Protein AF-A0A497JI78-F1 (afdb_monomer_lite)

Secondary structure (DSSP, 8-state):
-GGGTTTTT--EE-TTSPTTSHHHHHHHHHHHHHTT--SSEEEEETTSTT--EEE-SSHHHHHHHHHHHHHHHHHT-

Foldseek 3Di:
DQVCCVVVVAQEFDLPDDPPDPVVVVRVVVSCVVVVPDQWAKYAYHVDPPGIDTHHPDPVVSVVRVVVVVVVSVVVD

Organism: NCBI:txid3101447

Sequence (77 aa):
IFAASKKLGLPYTSEKAGYGSVALAKELAKAFKEFSLDVEGIIVTLGHEEGVFSWAESIERASKIIISTLEKAKELL

Radius of gyration: 12.22 Å; chains: 1; bounding box: 24×29×26 Å

pLDDT: mean 88.94, std 7.99, range [56.59, 97.81]

Structure (mmCIF, N/CA/C/O backbone):
data_AF-A0A497JI78-F1
#
_entry.id   AF-A0A497JI78-F1
#
loop_
_atom_site.group_PDB
_atom_site.id
_atom_site.type_symbol
_atom_site.label_atom_id
_atom_site.label_alt_id
_atom_site.label_comp_id
_atom_site.label_asym_id
_atom_site.label_entity_id
_atom_site.label_seq_id
_atom_site.pdbx_PDB_ins_code
_atom_site.Cartn_x
_atom_site.Cartn_y
_atom_site.Cartn_z
_atom_site.occupancy
_atom_site.B_iso_or_equiv
_atom_site.auth_seq_id
_atom_site.auth_comp_id
_atom_site.auth_asym_id
_atom_site.auth_atom_id
_atom_site.pdbx_PDB_model_num
ATOM 1 N N . ILE A 1 1 ? 3.398 -7.425 6.165 1.00 87.62 1 ILE A N 1
ATOM 2 C CA . ILE A 1 1 ? 2.541 -6.906 5.067 1.00 87.62 1 ILE A CA 1
ATOM 3 C C . ILE A 1 1 ? 3.183 -7.158 3.710 1.00 87.62 1 ILE A C 1
ATOM 5 O O . ILE A 1 1 ? 2.644 -7.966 2.970 1.00 87.62 1 ILE A O 1
ATOM 9 N N . PHE A 1 2 ? 4.342 -6.558 3.409 1.00 88.19 2 PHE A N 1
ATOM 10 C CA . PHE A 1 2 ? 5.012 -6.668 2.103 1.00 88.19 2 PHE A CA 1
ATOM 11 C C . PHE A 1 2 ? 5.109 -8.105 1.553 1.00 88.19 2 PHE A C 1
ATOM 13 O O . PHE A 1 2 ? 4.615 -8.372 0.461 1.00 88.19 2 PHE A O 1
ATOM 20 N N . ALA A 1 3 ? 5.625 -9.054 2.343 1.00 87.75 3 ALA A N 1
ATOM 21 C CA . ALA A 1 3 ? 5.764 -10.460 1.936 1.00 87.75 3 ALA A CA 1
ATOM 22 C C . ALA A 1 3 ? 4.434 -11.157 1.572 1.00 87.75 3 ALA A C 1
ATOM 24 O O . ALA A 1 3 ? 4.420 -12.091 0.777 1.00 87.75 3 ALA A O 1
ATOM 25 N N . ALA A 1 4 ? 3.310 -10.695 2.126 1.00 91.81 4 ALA A N 1
ATOM 26 C CA . ALA A 1 4 ? 1.978 -11.231 1.851 1.00 91.81 4 ALA A CA 1
ATOM 27 C C . ALA A 1 4 ? 1.168 -10.361 0.870 1.00 91.81 4 ALA A C 1
ATOM 29 O O . ALA A 1 4 ? 0.035 -10.712 0.554 1.00 91.81 4 ALA A O 1
ATOM 30 N N . SER A 1 5 ? 1.722 -9.245 0.375 1.00 90.31 5 SER A N 1
ATOM 31 C CA . SER A 1 5 ? 1.016 -8.227 -0.427 1.00 90.31 5 SER A CA 1
ATOM 32 C C . SER A 1 5 ? 0.230 -8.806 -1.603 1.00 90.31 5 SER A C 1
ATOM 34 O O . SER A 1 5 ? -0.946 -8.491 -1.771 1.00 90.31 5 SER A O 1
ATOM 36 N N . LYS A 1 6 ? 0.848 -9.717 -2.364 1.00 89.31 6 LYS A N 1
ATOM 37 C CA . LYS A 1 6 ? 0.214 -10.399 -3.499 1.00 89.31 6 LYS A CA 1
ATOM 38 C C . LYS A 1 6 ? -0.951 -11.296 -3.073 1.00 89.31 6 LYS A C 1
ATOM 40 O O . LYS A 1 6 ? -1.974 -11.304 -3.746 1.00 89.31 6 LYS A O 1
ATOM 45 N N . LYS A 1 7 ? -0.816 -12.033 -1.962 1.00 92.50 7 LYS A N 1
ATOM 46 C CA . LYS A 1 7 ? -1.902 -12.874 -1.417 1.00 92.50 7 LYS A CA 1
ATOM 47 C C . LYS A 1 7 ? -3.050 -12.025 -0.862 1.00 92.50 7 LYS A C 1
ATOM 49 O O . LYS A 1 7 ? -4.200 -12.428 -0.956 1.00 92.50 7 LYS A O 1
ATOM 54 N N . LEU A 1 8 ? -2.729 -10.856 -0.310 1.00 92.50 8 LEU A N 1
ATOM 55 C CA . LEU A 1 8 ? -3.693 -9.876 0.193 1.00 92.50 8 LEU A CA 1
ATOM 56 C C . LEU A 1 8 ? -4.361 -9.047 -0.916 1.00 92.50 8 LEU A C 1
ATOM 58 O O . LEU A 1 8 ? -5.292 -8.305 -0.618 1.00 92.50 8 LEU A O 1
ATOM 62 N N . GLY A 1 9 ? -3.888 -9.137 -2.164 1.00 92.50 9 GLY A N 1
ATOM 63 C CA . GLY A 1 9 ? -4.404 -8.339 -3.277 1.00 92.50 9 GLY A CA 1
ATOM 64 C C . GLY A 1 9 ? -4.196 -6.833 -3.093 1.00 92.50 9 GLY A C 1
ATOM 65 O O . GLY A 1 9 ? -5.030 -6.050 -3.539 1.00 92.50 9 GLY A O 1
ATOM 66 N N . LEU A 1 10 ? -3.126 -6.420 -2.402 1.00 92.19 10 LEU A N 1
ATOM 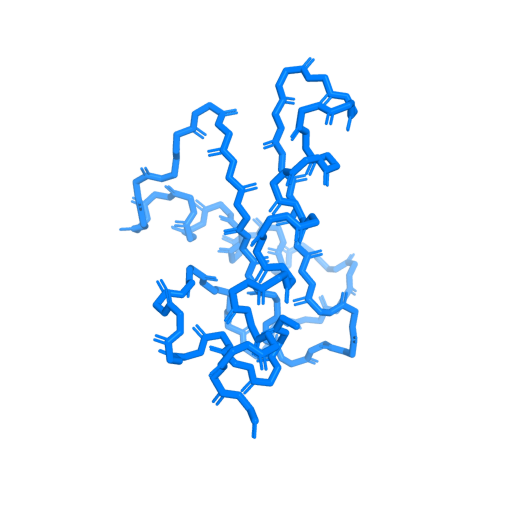67 C CA . LEU A 1 10 ? -2.889 -5.002 -2.135 1.00 92.19 10 LEU A CA 1
ATOM 68 C C . LEU A 1 10 ? -2.483 -4.247 -3.415 1.00 92.19 10 LEU A C 1
ATOM 70 O O . LEU A 1 10 ? -1.693 -4.777 -4.203 1.00 92.19 10 LEU A O 1
ATOM 74 N N . PRO A 1 11 ? -2.951 -2.996 -3.587 1.00 92.69 11 PRO A N 1
ATOM 75 C CA . PRO A 1 11 ? -2.440 -2.070 -4.593 1.00 92.69 11 PRO A CA 1
ATOM 76 C C . PRO A 1 11 ? -0.920 -1.926 -4.501 1.00 92.69 11 PRO A C 1
ATOM 78 O O . PRO A 1 11 ? -0.350 -2.024 -3.407 1.00 92.69 11 PRO A O 1
ATOM 81 N N . TYR A 1 12 ? -0.260 -1.623 -5.622 1.00 91.44 12 TYR A N 1
ATOM 82 C CA . TYR A 1 12 ? 1.193 -1.472 -5.643 1.00 91.44 12 TYR A CA 1
ATOM 83 C C . TYR A 1 12 ? 1.719 -0.459 -6.670 1.00 91.44 12 TYR A C 1
ATOM 85 O O . TYR A 1 12 ? 1.055 -0.158 -7.660 1.00 91.44 12 TYR A O 1
ATOM 93 N N . THR A 1 13 ? 2.935 0.049 -6.446 1.00 89.06 13 THR A N 1
ATOM 94 C CA . THR A 1 13 ? 3.709 0.827 -7.436 1.00 89.06 13 THR A CA 1
ATOM 95 C C . THR A 1 13 ? 4.696 -0.054 -8.204 1.00 89.06 13 THR A C 1
ATOM 97 O O . THR A 1 13 ? 5.043 -1.144 -7.756 1.00 89.06 13 THR A O 1
ATOM 100 N N . SER A 1 14 ? 5.198 0.426 -9.345 1.00 84.44 14 SER A N 1
ATOM 10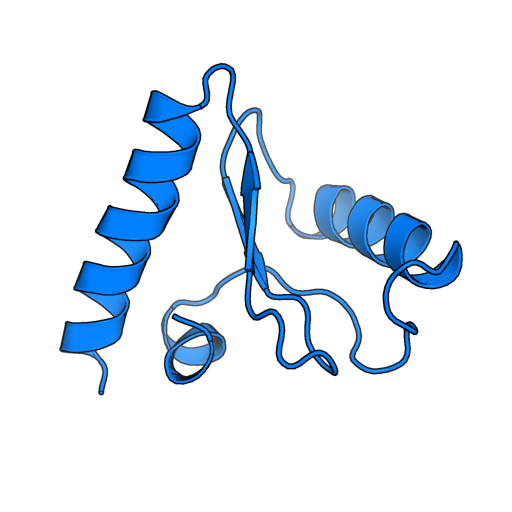1 C CA . SER A 1 14 ? 6.293 -0.227 -10.079 1.00 84.44 14 SER A CA 1
ATOM 102 C C . SER A 1 14 ? 7.609 -0.262 -9.287 1.00 84.44 14 SER A C 1
ATOM 104 O O . SER A 1 14 ? 7.962 0.713 -8.629 1.00 84.44 14 SER A O 1
ATOM 106 N N . GLU A 1 15 ? 8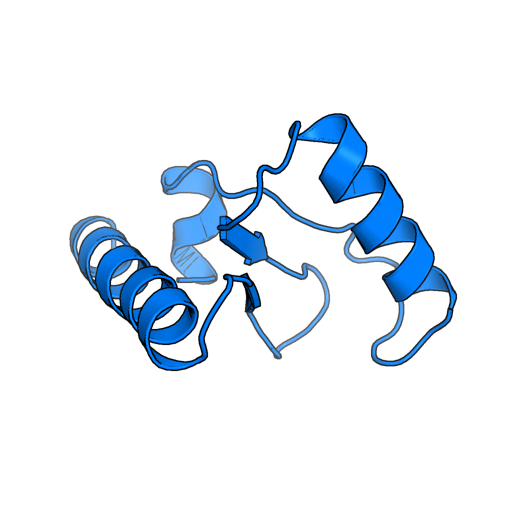.382 -1.340 -9.458 1.00 83.88 15 GLU A N 1
ATOM 107 C CA . GLU A 1 15 ? 9.726 -1.551 -8.881 1.00 83.88 15 GLU A CA 1
ATOM 108 C C . GLU A 1 15 ? 10.811 -0.626 -9.445 1.00 83.88 15 GLU A C 1
ATOM 110 O O . GLU A 1 15 ? 11.919 -0.560 -8.922 1.00 83.88 15 GLU A O 1
ATOM 115 N N . LYS A 1 16 ? 10.528 0.052 -10.562 1.00 83.06 16 LYS A N 1
ATOM 116 C CA . LYS A 1 16 ? 11.534 0.817 -11.319 1.00 83.06 16 LYS A CA 1
ATOM 117 C C . LYS A 1 16 ? 11.670 2.270 -10.871 1.00 83.06 16 LYS A C 1
ATOM 119 O O . LYS A 1 16 ? 12.568 2.964 -11.347 1.00 83.06 16 LYS A O 1
ATOM 124 N N . ALA A 1 17 ? 10.760 2.760 -10.034 1.00 82.06 17 ALA A N 1
ATOM 125 C CA . ALA A 1 17 ? 10.859 4.109 -9.500 1.00 82.06 17 ALA A CA 1
ATOM 126 C C . ALA A 1 17 ? 11.911 4.137 -8.386 1.00 82.06 17 ALA A C 1
ATOM 128 O O . ALA A 1 17 ? 11.972 3.221 -7.585 1.00 82.06 17 ALA A O 1
ATOM 129 N N . GLY A 1 18 ? 12.754 5.170 -8.344 1.00 79.81 18 GLY A N 1
ATOM 130 C CA . GLY A 1 18 ? 13.683 5.370 -7.229 1.00 79.81 18 GLY A CA 1
ATOM 131 C C . GLY A 1 18 ? 12.974 5.986 -6.022 1.00 79.81 18 GLY A C 1
ATOM 132 O O . GLY A 1 18 ? 12.063 6.805 -6.194 1.00 79.81 18 GLY A O 1
ATOM 133 N N . TYR A 1 19 ? 13.421 5.660 -4.810 1.00 81.31 19 TYR A N 1
ATOM 134 C CA . TYR A 1 19 ? 12.853 6.230 -3.592 1.00 81.31 19 TYR A CA 1
ATOM 135 C C . TYR A 1 19 ? 13.072 7.749 -3.548 1.00 81.31 19 TYR A C 1
ATOM 137 O O . TYR A 1 19 ? 14.087 8.258 -4.025 1.00 81.31 19 TYR A O 1
ATOM 145 N N . GLY A 1 20 ? 12.091 8.490 -3.027 1.00 80.75 20 GLY A N 1
ATOM 146 C CA . GLY A 1 20 ? 12.139 9.956 -2.960 1.00 80.75 20 GLY A CA 1
ATOM 147 C C . GLY A 1 20 ? 12.147 10.667 -4.322 1.00 80.75 20 GLY A C 1
ATOM 148 O O . GLY A 1 20 ? 12.372 11.874 -4.382 1.00 80.75 20 GLY A O 1
ATOM 149 N N . SER A 1 21 ? 11.915 9.949 -5.427 1.00 87.50 21 SER A N 1
ATOM 150 C CA . SER A 1 21 ? 11.971 10.520 -6.773 1.00 87.50 21 SER A CA 1
ATOM 151 C C . SER A 1 21 ? 10.617 11.039 -7.267 1.00 87.50 21 SER A C 1
ATOM 153 O O . SER A 1 21 ? 9.547 10.556 -6.893 1.00 87.50 21 SER A O 1
ATOM 155 N N . VAL A 1 22 ? 10.661 11.967 -8.227 1.00 91.25 22 VAL A N 1
ATOM 156 C CA . VAL A 1 22 ? 9.472 12.400 -8.986 1.00 91.25 22 VAL A CA 1
ATOM 157 C C . VAL A 1 22 ? 8.821 11.226 -9.731 1.00 91.25 22 VAL A C 1
ATOM 159 O O . VAL A 1 22 ? 7.608 11.220 -9.934 1.00 91.25 22 VAL A O 1
ATOM 162 N N . ALA A 1 23 ? 9.604 10.221 -10.137 1.00 89.38 23 ALA A N 1
ATOM 163 C CA . ALA A 1 23 ? 9.071 9.021 -10.775 1.00 89.38 23 ALA A CA 1
ATOM 164 C C . ALA A 1 23 ? 8.160 8.235 -9.820 1.00 89.38 23 ALA A C 1
ATOM 166 O O . ALA A 1 23 ? 7.075 7.832 -10.227 1.00 89.38 23 ALA A O 1
ATOM 167 N N . LEU A 1 24 ? 8.537 8.106 -8.544 1.00 87.06 24 LEU A N 1
ATOM 168 C CA . LEU A 1 24 ? 7.705 7.449 -7.532 1.00 87.06 24 LEU A CA 1
ATOM 169 C C . LEU A 1 24 ? 6.390 8.203 -7.303 1.00 87.06 24 LEU A C 1
ATOM 171 O O . LEU A 1 24 ? 5.330 7.585 -7.255 1.00 87.06 24 LEU A O 1
ATOM 175 N N . ALA A 1 25 ? 6.430 9.537 -7.244 1.00 89.12 25 ALA A N 1
ATOM 176 C CA . ALA A 1 25 ? 5.214 10.346 -7.129 1.00 89.12 25 ALA A CA 1
ATOM 177 C C . ALA A 1 25 ? 4.251 10.126 -8.314 1.00 89.12 25 ALA A C 1
ATOM 179 O O . ALA A 1 25 ? 3.036 10.042 -8.124 1.00 89.12 25 ALA A O 1
ATOM 180 N N . LYS A 1 26 ? 4.782 9.987 -9.538 1.00 91.56 26 LYS A N 1
ATOM 181 C CA . LYS A 1 26 ? 3.980 9.664 -10.731 1.00 91.56 26 LYS A CA 1
ATOM 182 C C . LYS A 1 26 ? 3.391 8.254 -10.668 1.00 91.56 26 LYS A C 1
ATOM 184 O O . LYS A 1 26 ? 2.229 8.083 -11.028 1.00 91.56 26 LYS A O 1
ATOM 189 N N . GLU A 1 27 ? 4.156 7.272 -10.194 1.00 89.94 27 GLU A N 1
ATOM 190 C CA . GLU A 1 27 ? 3.671 5.898 -10.009 1.00 89.94 27 GLU A CA 1
ATOM 191 C C . GLU A 1 27 ? 2.574 5.818 -8.944 1.00 89.94 27 GLU A C 1
ATOM 193 O O . GLU A 1 27 ? 1.556 5.172 -9.175 1.00 89.94 27 GLU A O 1
ATOM 198 N N . LEU A 1 28 ? 2.714 6.537 -7.826 1.00 88.75 28 LEU A N 1
ATOM 199 C CA . LEU A 1 28 ? 1.655 6.656 -6.820 1.00 88.75 28 LEU A CA 1
ATOM 200 C C . LEU A 1 28 ? 0.390 7.272 -7.427 1.00 88.75 28 LEU A C 1
ATOM 202 O O . LEU A 1 28 ? -0.684 6.688 -7.328 1.00 88.75 28 LEU A O 1
ATOM 206 N N . ALA A 1 29 ? 0.504 8.403 -8.130 1.00 89.56 29 ALA A N 1
ATOM 207 C CA . ALA A 1 29 ? -0.647 9.038 -8.775 1.00 89.56 29 ALA A CA 1
ATOM 208 C C . ALA A 1 29 ? -1.335 8.123 -9.805 1.00 89.56 29 ALA A C 1
ATOM 210 O O . ALA A 1 29 ? -2.560 8.150 -9.941 1.00 89.56 29 ALA A O 1
ATOM 211 N N . LYS A 1 30 ? -0.559 7.309 -10.532 1.00 89.81 30 LYS A N 1
ATOM 212 C CA . LYS A 1 30 ? -1.091 6.295 -11.447 1.00 89.81 30 LYS A CA 1
ATOM 213 C C . LYS A 1 30 ? -1.834 5.200 -10.681 1.00 89.81 30 LYS A C 1
ATOM 215 O O . LYS A 1 30 ? -2.976 4.914 -11.027 1.00 89.81 30 LYS A O 1
ATOM 220 N N . ALA A 1 31 ? -1.230 4.641 -9.635 1.00 87.75 31 ALA A N 1
ATOM 221 C CA . ALA A 1 31 ? -1.832 3.583 -8.831 1.00 87.75 31 ALA A CA 1
ATOM 222 C C . ALA A 1 31 ? -3.139 4.038 -8.159 1.00 87.75 31 ALA A C 1
ATOM 224 O O . ALA A 1 31 ? -4.117 3.299 -8.167 1.00 87.75 31 ALA A O 1
ATOM 225 N N . PHE A 1 32 ? -3.211 5.282 -7.674 1.00 88.06 32 PHE A N 1
ATOM 226 C CA . PHE A 1 32 ? -4.453 5.854 -7.137 1.00 88.06 32 PHE A CA 1
ATOM 227 C C . PHE A 1 32 ? -5.604 5.843 -8.143 1.00 88.06 32 PHE A C 1
ATOM 229 O O . PHE A 1 32 ? -6.738 5.547 -7.777 1.00 88.06 32 PHE A O 1
ATOM 236 N N . LYS A 1 33 ? -5.315 6.107 -9.419 1.00 86.94 33 LYS A N 1
ATOM 237 C CA . LYS A 1 33 ? -6.320 6.029 -10.485 1.00 86.94 33 LYS A CA 1
ATOM 238 C C . LYS A 1 33 ? -6.650 4.586 -10.861 1.00 86.94 33 LYS A C 1
ATOM 240 O O . LYS A 1 33 ? -7.817 4.253 -11.009 1.00 86.94 33 LYS A O 1
ATOM 245 N N . GLU A 1 34 ? -5.632 3.745 -11.029 1.00 87.25 34 GLU A N 1
ATOM 246 C CA . GLU A 1 34 ? -5.773 2.365 -11.510 1.00 87.25 34 GLU A CA 1
ATOM 247 C C . GLU A 1 34 ? -6.542 1.481 -10.524 1.00 87.25 34 GLU A C 1
ATOM 249 O O . GLU A 1 34 ? -7.462 0.768 -10.916 1.00 87.25 34 GLU A O 1
ATOM 254 N N . PHE A 1 35 ? -6.217 1.585 -9.236 1.00 83.38 35 PHE A N 1
ATOM 255 C CA . PHE A 1 35 ? -6.873 0.822 -8.177 1.00 83.38 35 PHE A CA 1
ATOM 256 C C . PHE A 1 35 ? -8.111 1.526 -7.607 1.00 83.38 35 PHE A C 1
ATOM 258 O O . PHE A 1 35 ? -8.684 1.026 -6.645 1.00 83.38 35 PHE A O 1
ATOM 265 N N . SER A 1 36 ? -8.528 2.663 -8.191 1.00 82.88 36 SER A N 1
ATOM 266 C CA . SER A 1 36 ? -9.652 3.485 -7.708 1.00 82.88 36 SER A CA 1
ATOM 267 C C . SER A 1 36 ? -9.570 3.729 -6.197 1.00 82.88 36 SER A C 1
ATOM 269 O O . SER A 1 36 ? -10.503 3.446 -5.452 1.00 82.88 36 SER A O 1
ATOM 271 N N . LEU A 1 37 ? -8.398 4.181 -5.743 1.00 80.31 37 LEU A N 1
ATOM 272 C CA . LEU A 1 37 ? -8.098 4.332 -4.325 1.00 80.31 37 LEU A CA 1
ATOM 273 C C . LEU A 1 37 ? -8.935 5.464 -3.716 1.00 80.31 37 LEU A C 1
ATOM 275 O O . LEU A 1 37 ? -8.887 6.602 -4.184 1.00 80.31 37 LEU A O 1
ATOM 279 N N . ASP A 1 38 ? -9.693 5.116 -2.678 1.00 81.94 38 ASP A N 1
ATOM 280 C CA . ASP A 1 38 ? -10.644 5.984 -1.983 1.00 81.94 38 ASP A CA 1
ATOM 281 C C . ASP A 1 38 ? -9.962 6.937 -0.977 1.00 81.94 38 ASP A C 1
ATOM 283 O O . ASP A 1 38 ? -8.737 7.082 -0.915 1.00 81.94 38 ASP A O 1
ATOM 287 N N . VAL A 1 39 ? -10.782 7.603 -0.158 1.00 85.56 39 VAL A N 1
ATOM 288 C CA . VAL A 1 39 ? -10.388 8.547 0.906 1.00 85.56 39 VAL A CA 1
ATOM 289 C C . VAL A 1 39 ? -9.371 7.953 1.895 1.00 85.56 39 VAL A C 1
ATOM 291 O O . VAL A 1 39 ? -8.614 8.695 2.522 1.00 85.56 39 VAL A O 1
ATOM 294 N N . GLU A 1 40 ? -9.314 6.628 2.019 1.00 92.38 40 GLU A N 1
ATOM 295 C CA . GLU A 1 40 ? -8.359 5.922 2.866 1.00 92.38 40 GLU A CA 1
ATOM 296 C C . GLU A 1 40 ? -7.877 4.615 2.233 1.00 92.38 40 GLU A C 1
ATOM 298 O O . GLU A 1 40 ? -8.558 4.026 1.393 1.00 92.38 40 GLU A O 1
ATOM 303 N N . GLY A 1 41 ? -6.710 4.133 2.656 1.00 93.94 41 GLY A N 1
ATOM 304 C CA . GLY A 1 41 ? -6.218 2.843 2.194 1.00 93.94 41 GLY A CA 1
ATOM 305 C C . GLY A 1 41 ? -4.751 2.582 2.488 1.00 93.94 41 GLY A C 1
ATOM 306 O O . GLY A 1 41 ? -4.123 3.241 3.322 1.00 93.94 41 GLY A O 1
ATOM 307 N N . ILE A 1 42 ? -4.225 1.559 1.817 1.00 94.31 42 ILE A N 1
ATOM 308 C CA . ILE A 1 42 ? -2.829 1.140 1.882 1.00 94.31 42 ILE A CA 1
ATOM 309 C C . ILE A 1 42 ? -2.347 0.703 0.496 1.00 94.31 42 ILE A C 1
ATOM 311 O O . ILE A 1 42 ? -3.077 0.056 -0.253 1.00 94.31 42 ILE A O 1
ATOM 315 N N . ILE A 1 43 ? -1.114 1.060 0.158 1.00 93.12 43 ILE A N 1
ATOM 316 C CA . ILE A 1 43 ? -0.438 0.696 -1.086 1.00 93.12 43 ILE A CA 1
ATOM 317 C C . ILE A 1 43 ? 0.967 0.198 -0.768 1.00 93.12 43 ILE A C 1
ATOM 319 O O . ILE A 1 43 ? 1.625 0.684 0.150 1.00 93.12 43 ILE A O 1
ATOM 323 N N . VAL A 1 44 ? 1.428 -0.785 -1.529 1.00 91.81 44 VAL A N 1
ATOM 324 C CA . VAL A 1 44 ? 2.766 -1.360 -1.411 1.00 91.81 44 VAL A CA 1
ATOM 325 C C . VAL A 1 44 ? 3.698 -0.682 -2.408 1.00 91.81 44 VAL A C 1
ATOM 327 O O . VAL A 1 44 ? 3.406 -0.619 -3.600 1.00 91.81 44 VAL A O 1
ATOM 330 N N . THR A 1 45 ? 4.850 -0.205 -1.952 1.00 88.19 45 THR A N 1
ATOM 331 C CA . THR A 1 45 ? 5.881 0.301 -2.861 1.00 88.19 45 THR A CA 1
ATOM 332 C C . THR A 1 45 ? 6.851 -0.810 -3.220 1.00 88.19 45 THR A C 1
ATOM 334 O O . THR A 1 45 ? 7.704 -1.166 -2.407 1.00 88.19 45 THR A O 1
ATOM 337 N N . LEU A 1 46 ? 6.715 -1.391 -4.412 1.00 79.38 46 LEU A N 1
ATOM 338 C CA . LEU A 1 46 ? 7.650 -2.421 -4.866 1.00 79.38 46 LEU A CA 1
ATOM 339 C C . LEU A 1 46 ? 9.008 -1.792 -5.227 1.00 79.38 46 LEU A C 1
ATOM 341 O O . LEU A 1 46 ? 9.072 -0.623 -5.597 1.00 79.38 46 LEU A O 1
ATOM 345 N N . GLY A 1 47 ? 10.092 -2.570 -5.132 1.00 69.00 47 GLY A N 1
ATOM 346 C CA . GLY A 1 47 ? 11.460 -2.116 -5.441 1.00 69.00 47 GLY A CA 1
ATOM 347 C 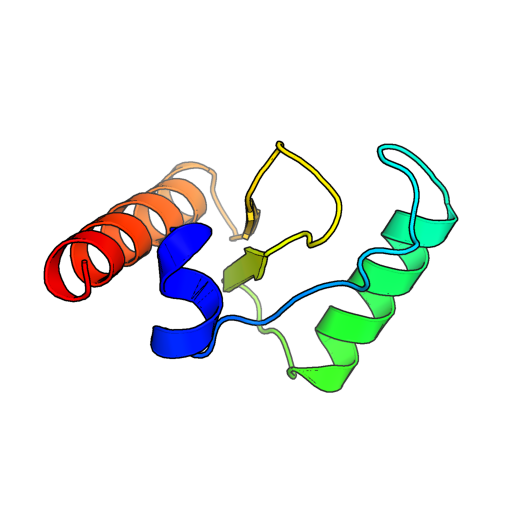C . GLY A 1 47 ? 12.136 -1.317 -4.318 1.00 69.00 47 GLY A C 1
ATOM 348 O O . GLY A 1 47 ? 13.253 -0.830 -4.487 1.00 69.00 47 GLY A O 1
ATOM 349 N N . HIS A 1 48 ? 11.466 -1.200 -3.172 1.00 67.81 48 HIS A N 1
ATOM 350 C CA . HIS A 1 48 ? 11.881 -0.425 -2.008 1.00 67.81 48 HIS A CA 1
ATOM 351 C C . HIS A 1 48 ? 11.760 -1.285 -0.748 1.00 67.81 48 HIS A C 1
ATOM 353 O O . HIS A 1 48 ? 10.767 -1.997 -0.579 1.00 67.81 48 HIS A O 1
ATOM 359 N N . GLU A 1 49 ? 12.761 -1.231 0.137 1.00 56.59 49 GLU A N 1
ATOM 360 C CA . GLU A 1 49 ? 12.719 -1.953 1.419 1.00 56.59 49 GLU A CA 1
ATOM 361 C C . GLU A 1 49 ? 11.681 -1.339 2.381 1.00 56.59 49 GLU A C 1
ATOM 363 O O . GL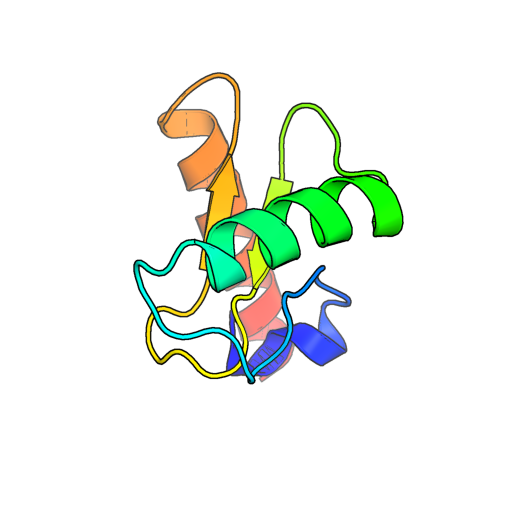U A 1 49 ? 11.254 -1.981 3.340 1.00 56.59 49 GLU A O 1
ATOM 368 N N . GLU A 1 50 ? 11.211 -0.121 2.086 1.00 61.56 50 GLU A N 1
ATOM 369 C CA . GLU A 1 50 ? 10.331 0.696 2.924 1.00 61.56 50 GLU A CA 1
ATOM 370 C C . GLU A 1 50 ? 8.837 0.266 2.936 1.00 61.56 50 GLU A C 1
ATOM 372 O O . GLU A 1 50 ? 8.053 0.741 3.759 1.00 61.56 50 GLU A O 1
ATOM 377 N N . GLY A 1 51 ? 8.430 -0.719 2.125 1.00 77.19 51 GLY A N 1
ATOM 378 C CA . GLY A 1 51 ? 7.301 -1.609 2.442 1.00 77.19 51 GLY A CA 1
ATOM 379 C C . GLY A 1 51 ? 5.876 -1.152 2.080 1.00 77.19 51 GLY A C 1
ATOM 380 O O . GLY A 1 51 ? 5.227 -1.836 1.288 1.00 77.19 51 GLY A O 1
ATOM 381 N N . VAL A 1 52 ? 5.329 -0.087 2.685 1.00 89.50 52 VAL A N 1
ATOM 382 C CA . VAL A 1 52 ? 3.915 0.335 2.498 1.00 89.50 52 VAL A CA 1
ATOM 383 C C . VAL A 1 52 ? 3.668 1.821 2.789 1.00 89.50 52 VAL A C 1
ATOM 385 O O . VAL A 1 52 ? 4.238 2.377 3.722 1.00 89.50 52 VAL A O 1
ATOM 388 N N . PHE A 1 53 ? 2.715 2.433 2.081 1.00 90.56 53 PHE A N 1
ATOM 389 C CA . PHE A 1 53 ? 2.100 3.714 2.449 1.00 90.56 53 PHE A CA 1
ATOM 390 C C . PHE A 1 53 ? 0.634 3.522 2.817 1.00 90.56 53 PHE A C 1
ATOM 392 O O . PHE A 1 53 ? -0.083 2.825 2.106 1.00 90.56 53 PHE A O 1
ATOM 399 N N . SER A 1 54 ? 0.170 4.186 3.874 1.00 94.06 54 SER A N 1
ATOM 400 C CA . SER A 1 54 ? -1.250 4.257 4.226 1.00 94.06 54 SER A CA 1
ATOM 401 C C . SER A 1 54 ? -1.686 5.706 4.403 1.00 94.06 54 SER A C 1
ATOM 403 O O . SER A 1 54 ? -0.900 6.543 4.848 1.00 94.06 54 SER A O 1
ATOM 405 N N . TRP A 1 55 ? -2.928 6.003 4.029 1.00 94.44 55 TRP A N 1
ATOM 406 C CA . TRP A 1 55 ? -3.525 7.332 4.121 1.00 94.44 55 TRP A CA 1
ATOM 407 C C . TRP A 1 55 ? -4.945 7.234 4.676 1.00 94.44 55 TRP A C 1
ATOM 409 O O . TRP A 1 55 ? -5.623 6.223 4.491 1.00 94.44 55 TRP A O 1
ATOM 419 N N . ALA A 1 56 ? -5.363 8.288 5.373 1.00 95.81 56 ALA A N 1
ATOM 420 C CA . ALA A 1 56 ? -6.714 8.504 5.878 1.00 95.81 56 ALA A CA 1
ATOM 421 C C . ALA A 1 56 ? -6.855 9.971 6.330 1.00 95.81 56 ALA A C 1
ATOM 423 O O . ALA A 1 56 ? -5.886 10.733 6.320 1.00 95.81 56 ALA A O 1
ATOM 424 N N . GLU A 1 57 ? -8.043 10.351 6.800 1.00 95.25 57 GLU A N 1
ATOM 425 C CA . GLU A 1 57 ? -8.320 11.676 7.382 1.00 95.25 57 GLU A CA 1
ATOM 426 C C . GLU A 1 57 ? -7.575 11.954 8.704 1.00 95.25 57 GLU A C 1
ATOM 428 O O . GLU A 1 57 ? -7.467 13.103 9.128 1.00 95.25 57 GLU A O 1
ATOM 433 N N . SER A 1 58 ? -7.065 10.915 9.376 1.00 96.88 58 SER A N 1
ATOM 434 C CA . SER A 1 58 ? -6.316 11.043 10.626 1.00 96.88 58 SER A CA 1
ATOM 435 C C . SER A 1 58 ? -5.204 10.003 10.737 1.00 96.88 58 SER A C 1
ATOM 437 O O . SER A 1 58 ? -5.292 8.898 10.193 1.00 96.88 58 SER A O 1
ATOM 439 N N . ILE A 1 59 ? -4.162 10.346 11.499 1.00 97.06 59 ILE A N 1
ATOM 440 C CA . ILE A 1 59 ? -3.037 9.442 11.780 1.00 97.06 59 ILE A CA 1
ATOM 441 C C . ILE A 1 59 ? -3.531 8.152 12.441 1.00 97.06 59 ILE A C 1
ATOM 443 O O . ILE A 1 59 ? -3.068 7.066 12.096 1.00 97.06 59 ILE A O 1
ATOM 447 N N . GLU A 1 60 ? -4.488 8.249 13.365 1.00 97.81 60 GLU A N 1
ATOM 448 C CA . GLU A 1 60 ? -5.033 7.083 14.063 1.00 97.81 60 GLU A CA 1
ATOM 449 C C . GLU A 1 60 ? -5.721 6.117 13.090 1.00 97.81 60 GLU A C 1
ATOM 451 O O . GLU A 1 60 ? -5.534 4.902 13.175 1.00 97.81 60 GLU A O 1
ATOM 456 N N . ARG A 1 61 ? -6.475 6.654 12.126 1.00 97.56 61 ARG A N 1
ATOM 457 C CA . ARG A 1 61 ? -7.196 5.856 11.133 1.00 97.56 61 ARG A CA 1
ATOM 458 C C . ARG A 1 61 ? -6.237 5.175 10.150 1.00 97.56 61 ARG A C 1
ATOM 460 O O . ARG A 1 61 ? -6.334 3.964 9.963 1.00 97.56 61 ARG A O 1
ATOM 467 N N . ALA A 1 62 ? -5.235 5.895 9.644 1.00 97.00 62 ALA A N 1
ATOM 468 C CA . ALA A 1 62 ? -4.173 5.308 8.819 1.00 97.00 62 ALA A CA 1
ATOM 469 C C . ALA A 1 62 ? -3.376 4.228 9.583 1.00 97.00 62 ALA A C 1
ATOM 471 O O . ALA A 1 62 ? -3.061 3.164 9.050 1.00 97.00 62 ALA A O 1
ATOM 472 N N . SER A 1 63 ? -3.111 4.448 10.875 1.00 96.69 63 SER A N 1
ATOM 473 C CA . SER A 1 63 ? -2.414 3.471 11.723 1.00 96.69 63 SER A CA 1
ATOM 474 C C . SER A 1 63 ? -3.227 2.186 11.909 1.00 96.69 63 SER A C 1
ATOM 476 O O . SER A 1 63 ? -2.672 1.090 11.814 1.00 96.69 63 SER A O 1
ATOM 478 N N . LYS A 1 64 ? -4.549 2.295 12.114 1.00 97.75 64 LYS A N 1
ATOM 479 C CA . LYS A 1 64 ? -5.454 1.134 12.188 1.00 97.75 64 LYS A CA 1
ATOM 480 C C .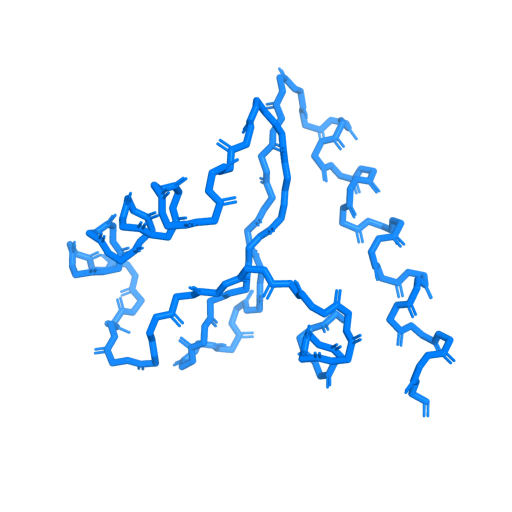 LYS A 1 64 ? -5.428 0.318 10.896 1.00 97.75 64 LYS A C 1
ATOM 482 O O . LYS A 1 64 ? -5.334 -0.903 10.970 1.00 97.75 64 LYS A O 1
ATOM 487 N N . ILE A 1 65 ? -5.420 0.971 9.730 1.00 96.88 65 ILE A N 1
ATOM 488 C CA . ILE A 1 65 ? -5.308 0.285 8.432 1.00 96.88 65 ILE A CA 1
ATOM 489 C C . ILE A 1 65 ? -4.026 -0.556 8.367 1.00 96.88 65 ILE A C 1
ATOM 491 O O . ILE A 1 65 ? -4.081 -1.728 7.984 1.00 96.88 65 ILE A O 1
ATOM 495 N N . ILE A 1 66 ? -2.882 0.001 8.778 1.00 96.12 66 ILE A N 1
ATOM 496 C CA . ILE A 1 66 ? -1.605 -0.728 8.807 1.00 96.12 66 ILE A CA 1
ATOM 497 C C . ILE A 1 66 ? -1.691 -1.939 9.743 1.00 96.12 66 ILE A C 1
ATOM 499 O O . ILE A 1 66 ? -1.352 -3.049 9.330 1.00 96.12 66 ILE A O 1
ATOM 503 N N . ILE A 1 67 ? -2.159 -1.752 10.980 1.00 97.06 67 ILE A N 1
ATOM 504 C CA . ILE A 1 67 ? -2.220 -2.819 11.994 1.00 97.06 67 ILE A CA 1
ATOM 505 C C . ILE A 1 67 ? -3.149 -3.950 11.540 1.00 97.06 67 ILE A C 1
ATOM 507 O O . ILE A 1 67 ? -2.724 -5.104 11.502 1.00 97.06 67 ILE A O 1
ATOM 511 N N . SER A 1 68 ? -4.368 -3.633 11.101 1.00 97.31 68 SER A N 1
ATOM 512 C CA . SER A 1 68 ? -5.322 -4.641 10.622 1.00 97.31 68 SER A CA 1
ATOM 513 C C . SER A 1 68 ? -4.830 -5.360 9.363 1.00 97.31 68 SER A C 1
ATOM 515 O O . SER A 1 68 ? -5.078 -6.551 9.180 1.00 97.31 68 SER A O 1
ATOM 517 N N . THR A 1 69 ? -4.092 -4.673 8.485 1.00 96.31 69 THR A N 1
ATOM 518 C CA . THR A 1 69 ? -3.464 -5.318 7.320 1.00 96.31 69 THR A CA 1
ATOM 519 C C . THR A 1 69 ? -2.320 -6.242 7.741 1.00 96.31 69 THR A C 1
ATOM 521 O O . THR A 1 69 ? -2.123 -7.301 7.142 1.00 96.31 69 THR A O 1
ATOM 524 N N . LEU A 1 70 ? -1.559 -5.878 8.777 1.00 95.75 70 LEU A N 1
ATOM 525 C CA . LEU A 1 70 ? -0.502 -6.721 9.332 1.00 95.75 70 LEU A CA 1
ATOM 526 C C . LEU A 1 70 ? -1.060 -7.988 9.982 1.00 95.75 70 LEU A C 1
ATOM 528 O O . LEU A 1 70 ? -0.471 -9.048 9.788 1.00 95.75 70 LEU A O 1
ATOM 532 N N . GLU A 1 71 ? -2.167 -7.897 10.715 1.00 97.31 71 GLU A N 1
ATOM 533 C CA . GLU A 1 71 ? -2.850 -9.062 11.298 1.00 97.31 71 GLU A CA 1
ATOM 534 C C . GLU A 1 71 ? -3.232 -10.071 10.212 1.00 97.31 71 GLU A C 1
ATOM 536 O O . GLU A 1 71 ? -2.765 -11.208 10.248 1.00 97.31 71 GLU A O 1
ATOM 541 N N . LYS A 1 72 ? -3.928 -9.623 9.160 1.00 96.69 72 LYS A N 1
ATOM 542 C CA . LYS A 1 72 ? -4.262 -10.470 7.999 1.00 96.69 72 LYS A CA 1
ATOM 543 C C . LYS A 1 72 ? -3.022 -11.045 7.313 1.00 96.69 72 LYS A C 1
ATOM 545 O O . LYS A 1 72 ? -3.017 -12.189 6.875 1.00 96.69 72 LYS A O 1
ATOM 550 N N . ALA A 1 73 ? -1.947 -10.261 7.203 1.00 95.19 73 ALA A N 1
ATOM 551 C CA . ALA A 1 73 ? -0.699 -10.737 6.610 1.00 95.19 73 ALA A CA 1
ATOM 552 C C . ALA A 1 73 ? -0.079 -11.897 7.406 1.00 95.19 73 ALA A C 1
ATOM 554 O O . ALA A 1 73 ? 0.514 -12.781 6.794 1.00 95.19 73 ALA A O 1
ATOM 555 N N . LYS A 1 74 ? -0.193 -11.886 8.741 1.00 95.31 74 LYS A N 1
ATOM 556 C CA . LYS A 1 74 ? 0.331 -12.947 9.616 1.00 95.31 74 LYS A CA 1
ATOM 557 C C . LYS A 1 74 ? -0.448 -14.255 9.489 1.00 95.31 74 LYS A C 1
ATOM 559 O O . LYS A 1 74 ? 0.139 -15.302 9.692 1.00 95.31 74 LYS A O 1
ATOM 564 N N . GLU A 1 75 ? -1.729 -14.206 9.135 1.00 95.56 75 GLU A N 1
ATOM 565 C CA . GLU A 1 75 ? -2.549 -15.406 8.898 1.00 95.56 75 GLU A CA 1
ATOM 566 C C . GLU A 1 75 ? -2.209 -16.116 7.573 1.00 95.56 75 GLU A C 1
ATOM 568 O O . GLU A 1 75 ? -2.598 -17.261 7.357 1.00 95.56 75 GLU A O 1
ATOM 573 N N . LEU A 1 76 ? -1.495 -15.439 6.665 1.00 91.38 76 LEU A N 1
ATOM 574 C CA . LEU A 1 76 ? -1.185 -15.915 5.310 1.00 91.38 76 LEU A CA 1
ATOM 575 C C . LEU A 1 76 ? 0.272 -16.379 5.119 1.00 91.38 76 LEU A C 1
ATOM 577 O O . LEU A 1 76 ? 0.634 -16.790 4.001 1.00 91.38 76 LEU A O 1
ATOM 581 N N . LEU A 1 77 ? 1.099 -16.258 6.161 1.00 80.88 77 LEU A N 1
ATOM 582 C CA . LEU A 1 77 ? 2.518 -16.627 6.212 1.00 80.88 77 LEU A CA 1
ATOM 583 C C . LEU A 1 77 ? 2.714 -17.793 7.178 1.00 80.88 77 LEU A C 1
ATOM 585 O O . LEU A 1 77 ? 3.440 -18.726 6.776 1.00 80.88 77 LEU A O 1
#